Protein AF-A0A3D2C1R0-F1 (afdb_monomer_lite)

Structure (mmCIF, N/CA/C/O backbone):
data_AF-A0A3D2C1R0-F1
#
_entry.id   AF-A0A3D2C1R0-F1
#
loop_
_atom_site.group_PDB
_atom_site.id
_atom_site.type_symbol
_atom_site.label_atom_id
_atom_site.label_alt_id
_atom_site.label_comp_id
_atom_site.label_asym_id
_atom_site.label_entity_id
_atom_site.label_seq_id
_atom_site.pdbx_PDB_ins_code
_atom_site.Cartn_x
_atom_site.Cartn_y
_atom_site.Cartn_z
_atom_site.occupancy
_atom_site.B_iso_or_equiv
_atom_site.auth_seq_id
_atom_site.auth_comp_id
_atom_site.auth_asym_id
_atom_site.auth_atom_id
_atom_site.pdbx_PDB_model_num
ATOM 1 N N . MET A 1 1 ? -8.864 -5.349 17.815 1.00 57.97 1 MET A N 1
ATOM 2 C CA . MET A 1 1 ? -7.543 -4.683 17.839 1.00 57.97 1 MET A CA 1
ATOM 3 C C . MET A 1 1 ? 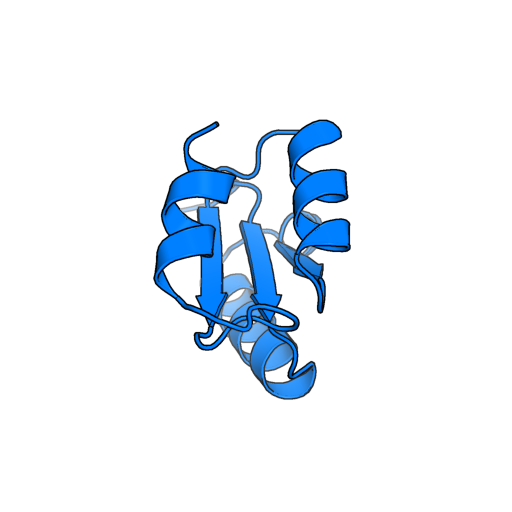-7.619 -3.537 16.852 1.00 57.97 1 MET A C 1
ATOM 5 O O . MET A 1 1 ? -8.065 -3.785 15.744 1.00 57.97 1 MET A O 1
ATOM 9 N N . HIS A 1 2 ? -7.276 -2.313 17.254 1.00 59.22 2 HIS A N 1
ATOM 10 C CA . HIS A 1 2 ? -7.170 -1.183 16.327 1.00 59.22 2 HIS A CA 1
ATOM 11 C C . HIS A 1 2 ? -5.729 -1.110 15.820 1.00 59.22 2 HIS A C 1
ATOM 13 O O . HIS A 1 2 ? -4.798 -1.043 16.626 1.00 59.22 2 HIS A O 1
ATOM 19 N N . PHE A 1 3 ? -5.547 -1.202 14.502 1.00 69.31 3 PHE A N 1
ATOM 20 C CA . PHE A 1 3 ? -4.240 -1.084 13.863 1.00 69.31 3 PHE A CA 1
ATOM 21 C C . PHE A 1 3 ? -4.096 0.326 13.288 1.00 69.31 3 PHE A C 1
ATOM 23 O O . PHE A 1 3 ? -4.613 0.644 12.220 1.00 69.31 3 PHE A O 1
ATOM 30 N N . ASP A 1 4 ? -3.369 1.175 14.013 1.00 74.19 4 ASP A N 1
ATOM 31 C CA . ASP A 1 4 ? -3.263 2.605 13.697 1.00 74.19 4 ASP A CA 1
ATOM 32 C C . ASP A 1 4 ? -1.932 2.956 13.021 1.00 74.19 4 ASP A C 1
ATOM 34 O O . ASP A 1 4 ? -1.506 4.110 12.996 1.00 74.19 4 ASP A O 1
ATOM 38 N N . TRP A 1 5 ? -1.193 1.977 12.516 1.00 84.88 5 TRP A N 1
ATOM 39 C CA . TRP A 1 5 ? 0.099 2.244 11.896 1.00 84.88 5 TRP A CA 1
ATOM 40 C C . TRP A 1 5 ? -0.084 2.832 10.486 1.00 84.88 5 TRP A C 1
ATOM 42 O O . TRP A 1 5 ? -0.882 2.311 9.713 1.00 84.88 5 TRP A O 1
ATOM 52 N N . PRO A 1 6 ? 0.630 3.915 10.108 1.00 89.69 6 PRO A N 1
ATOM 53 C CA . PRO A 1 6 ? 0.571 4.414 8.740 1.00 89.69 6 PRO A CA 1
ATOM 54 C C . PRO A 1 6 ? 1.143 3.385 7.764 1.00 89.69 6 PRO A C 1
ATOM 56 O O . PRO A 1 6 ? 2.259 2.893 7.972 1.00 89.69 6 PRO A O 1
ATOM 59 N N . VAL A 1 7 ? 0.385 3.106 6.705 1.00 92.69 7 VAL A N 1
ATOM 60 C CA . VAL A 1 7 ? 0.735 2.166 5.637 1.00 92.69 7 VAL A CA 1
ATOM 61 C C . VAL A 1 7 ? 0.995 2.943 4.358 1.00 92.69 7 VAL A C 1
ATOM 63 O O . VAL A 1 7 ? 0.190 3.790 3.972 1.00 92.69 7 VAL A O 1
ATOM 66 N N . LEU A 1 8 ? 2.091 2.629 3.676 1.00 93.56 8 LEU A N 1
ATOM 67 C CA . LEU A 1 8 ? 2.364 3.107 2.325 1.00 93.56 8 LEU A CA 1
ATOM 68 C C . LEU A 1 8 ? 2.364 1.924 1.352 1.00 93.56 8 LEU A C 1
ATOM 70 O O . LEU A 1 8 ? 3.162 1.003 1.500 1.00 93.56 8 LEU A O 1
ATOM 74 N N . ILE A 1 9 ? 1.486 1.964 0.353 1.00 93.25 9 ILE A N 1
ATOM 75 C CA . ILE A 1 9 ? 1.418 0.998 -0.746 1.00 93.25 9 ILE A CA 1
ATOM 76 C C . ILE A 1 9 ? 2.189 1.568 -1.940 1.00 93.25 9 ILE A C 1
ATOM 78 O O . ILE A 1 9 ? 1.884 2.663 -2.411 1.00 93.25 9 ILE A O 1
ATOM 82 N N . ILE A 1 10 ? 3.169 0.824 -2.444 1.00 90.81 10 ILE A N 1
ATOM 83 C CA . ILE A 1 10 ? 3.965 1.164 -3.625 1.00 90.81 10 ILE A CA 1
ATOM 84 C C . ILE A 1 10 ? 3.638 0.140 -4.711 1.00 90.81 10 ILE A C 1
ATOM 86 O O . ILE A 1 10 ? 4.107 -1.001 -4.667 1.00 90.81 10 ILE A O 1
ATOM 90 N N . ASN A 1 11 ? 2.795 0.535 -5.663 1.00 89.94 11 ASN A N 1
ATOM 91 C CA . ASN A 1 11 ? 2.355 -0.337 -6.749 1.00 89.94 11 ASN A CA 1
ATOM 92 C C . ASN A 1 11 ? 2.011 0.489 -7.994 1.00 89.94 11 ASN A C 1
ATOM 94 O O . ASN A 1 11 ? 1.285 1.475 -7.887 1.00 89.94 11 ASN A O 1
ATOM 98 N N . GLY A 1 12 ? 2.535 0.090 -9.157 1.00 87.06 12 GLY A N 1
ATOM 99 C CA . GLY A 1 12 ? 2.230 0.734 -10.437 1.00 87.06 12 GLY A CA 1
ATOM 100 C C . GLY A 1 12 ? 0.792 0.496 -10.905 1.00 87.06 12 GLY A C 1
ATOM 101 O O . GLY A 1 12 ? 0.243 1.327 -11.624 1.00 87.06 12 GLY A O 1
ATOM 102 N N . ASP A 1 13 ? 0.173 -0.598 -10.458 1.00 90.00 13 ASP A N 1
ATOM 103 C CA . ASP A 1 13 ? -1.232 -0.911 -10.698 1.00 90.00 13 ASP A CA 1
ATOM 104 C C . ASP A 1 13 ? -2.108 -0.311 -9.586 1.00 90.00 13 ASP A C 1
ATOM 106 O O . ASP A 1 13 ? -1.973 -0.639 -8.400 1.00 90.00 13 ASP A O 1
ATOM 110 N N . ARG A 1 14 ? -3.007 0.595 -9.982 1.00 91.25 14 ARG A N 1
ATOM 111 C CA . ARG A 1 14 ? -3.930 1.275 -9.071 1.00 91.25 14 ARG A CA 1
ATOM 112 C C . ARG A 1 14 ? -5.019 0.343 -8.547 1.00 91.25 14 ARG A C 1
ATOM 114 O O . ARG A 1 14 ? -5.341 0.429 -7.366 1.00 91.25 14 ARG A O 1
ATOM 121 N N . ASP A 1 15 ? -5.547 -0.549 -9.377 1.00 92.75 15 ASP A N 1
ATOM 122 C CA . ASP A 1 15 ? -6.649 -1.430 -8.985 1.00 92.75 15 ASP A CA 1
ATOM 123 C C . ASP A 1 15 ? -6.158 -2.456 -7.958 1.00 92.75 15 ASP A C 1
ATOM 125 O O . ASP A 1 15 ? -6.800 -2.693 -6.931 1.00 92.75 15 ASP A O 1
ATOM 129 N N . ALA A 1 16 ? -4.951 -2.988 -8.168 1.00 91.12 16 ALA A N 1
ATOM 130 C CA . ALA A 1 16 ? -4.287 -3.849 -7.193 1.00 91.12 16 ALA A CA 1
ATOM 131 C C . ALA A 1 16 ? -4.002 -3.115 -5.867 1.00 91.12 16 ALA A C 1
ATOM 133 O O . ALA A 1 16 ? -4.168 -3.686 -4.785 1.00 91.12 16 ALA A O 1
ATOM 134 N N . ALA A 1 17 ? -3.597 -1.842 -5.919 1.00 92.81 17 ALA A N 1
ATOM 135 C CA . ALA A 1 17 ? -3.397 -1.037 -4.717 1.00 92.81 17 ALA A CA 1
ATOM 136 C C . ALA A 1 17 ? -4.704 -0.757 -3.962 1.00 92.81 17 ALA A C 1
ATOM 138 O O . ALA A 1 17 ? -4.728 -0.842 -2.731 1.00 92.81 17 ALA A O 1
ATOM 139 N N . ASP A 1 18 ? -5.783 -0.457 -4.683 1.00 94.88 18 ASP A N 1
ATOM 140 C CA . ASP A 1 18 ? -7.105 -0.220 -4.108 1.00 94.88 18 ASP A CA 1
ATOM 141 C C . ASP A 1 18 ? -7.672 -1.503 -3.475 1.00 94.88 18 ASP A C 1
ATOM 143 O O . ASP A 1 18 ? -8.244 -1.442 -2.384 1.00 94.88 18 ASP A O 1
ATOM 147 N N . PHE A 1 19 ? -7.413 -2.677 -4.062 1.00 94.75 19 PHE A N 1
ATOM 148 C CA . PHE A 1 19 ? -7.738 -3.973 -3.455 1.00 94.75 19 PHE A CA 1
ATOM 149 C C . PHE A 1 19 ? -7.008 -4.205 -2.119 1.00 94.75 19 PHE A C 1
ATOM 151 O O . PHE A 1 19 ? -7.626 -4.588 -1.119 1.00 94.75 19 PHE A O 1
ATOM 158 N N . VAL A 1 20 ? -5.697 -3.940 -2.063 1.00 94.06 20 VAL A N 1
ATOM 159 C CA . VAL A 1 20 ? -4.913 -4.048 -0.818 1.00 94.06 20 VAL A CA 1
ATOM 160 C C . VAL A 1 20 ? -5.420 -3.055 0.226 1.00 94.06 20 VAL A C 1
ATOM 162 O O . VAL A 1 20 ? -5.613 -3.417 1.387 1.00 94.06 20 VAL A O 1
ATOM 165 N N . ARG A 1 21 ? -5.677 -1.807 -0.182 1.00 94.69 21 ARG A N 1
ATOM 166 C CA . ARG A 1 21 ? -6.245 -0.769 0.685 1.00 94.69 21 ARG A CA 1
ATOM 167 C C . ARG A 1 21 ? -7.582 -1.217 1.270 1.00 94.69 21 ARG A C 1
ATOM 169 O O . ARG A 1 21 ? -7.766 -1.099 2.477 1.00 94.69 21 ARG A O 1
ATOM 176 N N . PHE A 1 22 ? -8.488 -1.732 0.440 1.00 95.38 22 PHE A N 1
ATOM 177 C CA . PHE A 1 22 ? -9.783 -2.249 0.878 1.00 95.38 22 PHE A CA 1
ATOM 178 C C . PHE A 1 22 ? -9.614 -3.362 1.916 1.00 95.38 22 PHE A C 1
ATOM 180 O O . PHE A 1 22 ? -10.202 -3.283 2.990 1.00 95.38 22 PHE A O 1
ATOM 187 N N . SER A 1 23 ? -8.737 -4.329 1.641 1.00 94.44 23 SER A N 1
ATOM 188 C CA . SER A 1 23 ? -8.474 -5.462 2.537 1.00 94.44 23 SER A CA 1
ATOM 189 C C . SER A 1 23 ? -7.912 -5.026 3.898 1.00 94.44 23 SER A C 1
ATOM 191 O O . SER A 1 23 ? -8.288 -5.569 4.933 1.00 94.44 23 SER A O 1
ATOM 193 N N . LEU A 1 24 ? -7.034 -4.016 3.927 1.00 92.50 24 LEU A N 1
ATOM 194 C CA . LEU A 1 24 ? -6.516 -3.445 5.177 1.00 92.50 24 LEU A CA 1
ATOM 195 C C . LEU A 1 24 ? -7.618 -2.739 5.975 1.00 92.50 24 LEU A C 1
ATOM 197 O O . LEU A 1 24 ? -7.709 -2.905 7.189 1.00 92.50 24 LEU A O 1
ATOM 201 N N . VAL A 1 25 ? -8.460 -1.956 5.302 1.00 92.62 25 VAL A N 1
ATOM 202 C CA . VAL A 1 25 ? -9.563 -1.238 5.955 1.00 92.62 25 VAL A CA 1
ATOM 203 C C . VAL A 1 25 ? -10.596 -2.212 6.519 1.00 92.62 25 VAL A C 1
ATOM 205 O O . VAL A 1 25 ? -11.024 -2.035 7.658 1.00 92.62 25 VAL A O 1
ATOM 208 N N . ASP A 1 26 ? -10.937 -3.265 5.775 1.00 94.19 26 ASP A N 1
ATOM 209 C CA . ASP A 1 26 ? -11.816 -4.346 6.237 1.00 94.19 26 ASP A CA 1
ATOM 210 C C . ASP A 1 26 ? -11.241 -5.060 7.477 1.00 94.19 26 ASP A C 1
ATOM 212 O O . ASP A 1 26 ? -11.955 -5.336 8.439 1.00 94.19 26 ASP A O 1
ATOM 216 N N . ALA A 1 27 ? -9.915 -5.230 7.534 1.00 91.12 27 ALA A N 1
ATOM 217 C CA . ALA A 1 27 ? -9.203 -5.762 8.699 1.00 91.12 27 ALA A CA 1
ATOM 218 C C . ALA A 1 27 ? -9.101 -4.785 9.897 1.00 91.12 27 ALA A C 1
ATOM 220 O O . ALA A 1 27 ? -8.449 -5.101 10.897 1.00 91.12 27 ALA A O 1
ATOM 221 N N . GLY A 1 28 ? -9.720 -3.601 9.821 1.00 90.94 28 GLY A N 1
ATOM 222 C CA . GLY A 1 28 ? -9.791 -2.625 10.913 1.00 90.94 28 GLY A CA 1
ATOM 223 C C . GLY A 1 28 ? -8.665 -1.587 10.943 1.00 90.94 28 GLY A C 1
ATOM 224 O O . GLY A 1 28 ? -8.456 -0.951 11.980 1.00 90.94 28 GLY A O 1
ATOM 225 N N . TRP A 1 29 ? -7.932 -1.402 9.841 1.00 91.50 29 TRP A N 1
ATOM 226 C CA . TRP A 1 29 ? -6.954 -0.317 9.711 1.00 91.50 29 TRP A CA 1
ATOM 227 C C . TRP A 1 29 ? -7.632 1.019 9.386 1.00 91.50 29 TRP A C 1
ATOM 229 O O . TRP A 1 29 ? -8.610 1.080 8.640 1.00 91.50 29 TRP A O 1
ATOM 239 N N . ASP A 1 30 ? -7.075 2.124 9.886 1.00 91.00 30 ASP A N 1
ATOM 240 C CA . ASP A 1 30 ? -7.569 3.465 9.550 1.00 91.00 30 ASP A CA 1
ATOM 241 C C . ASP A 1 30 ? -7.286 3.814 8.076 1.00 91.00 30 ASP A C 1
ATOM 243 O O . ASP A 1 30 ? -6.148 4.080 7.677 1.00 91.00 30 ASP A O 1
ATOM 247 N N . ALA A 1 31 ? -8.350 3.899 7.271 1.00 89.44 31 ALA A N 1
ATOM 248 C CA . ALA A 1 31 ? -8.299 4.256 5.854 1.00 89.44 31 ALA A CA 1
ATOM 249 C C . ALA A 1 31 ? -7.569 5.582 5.572 1.00 89.44 31 ALA A C 1
ATOM 251 O O . ALA A 1 31 ? -6.978 5.752 4.503 1.00 89.44 31 ALA A O 1
ATOM 252 N N . ARG A 1 32 ? -7.588 6.540 6.508 1.00 90.25 32 ARG A N 1
ATOM 253 C CA . ARG A 1 32 ? -6.908 7.841 6.357 1.00 90.25 32 ARG A CA 1
ATOM 254 C C . ARG A 1 32 ? -5.388 7.706 6.409 1.00 90.25 32 ARG A C 1
ATOM 256 O O . ARG A 1 32 ? -4.675 8.591 5.940 1.00 90.25 32 ARG A O 1
ATOM 263 N N . ARG A 1 33 ? -4.896 6.604 6.979 1.00 90.12 33 ARG A N 1
ATOM 264 C CA . ARG A 1 33 ? -3.474 6.321 7.204 1.00 90.12 33 ARG A CA 1
ATOM 265 C C . ARG A 1 33 ? -2.902 5.307 6.220 1.00 90.12 33 ARG A C 1
ATOM 267 O O . ARG A 1 33 ? -1.699 5.068 6.256 1.00 90.12 33 ARG A O 1
ATOM 274 N N . VAL A 1 34 ? -3.731 4.758 5.332 1.00 92.56 34 VAL A N 1
ATOM 275 C CA . VAL A 1 34 ? -3.294 3.968 4.179 1.00 92.56 34 VAL A CA 1
ATOM 276 C C . VAL A 1 34 ? -3.106 4.917 2.997 1.00 92.56 34 VAL A C 1
ATOM 278 O O . VAL A 1 34 ? -4.066 5.513 2.508 1.00 92.56 34 VAL A O 1
ATOM 281 N N . GLN A 1 35 ? -1.869 5.097 2.548 1.00 92.56 35 GLN A N 1
ATOM 282 C CA . GLN A 1 35 ? -1.513 5.921 1.392 1.00 92.56 35 GLN A CA 1
ATOM 283 C C . GLN A 1 35 ? -0.983 5.046 0.258 1.00 92.56 35 GLN A C 1
ATOM 285 O O . GLN A 1 35 ? -0.494 3.945 0.496 1.00 92.56 35 GLN A O 1
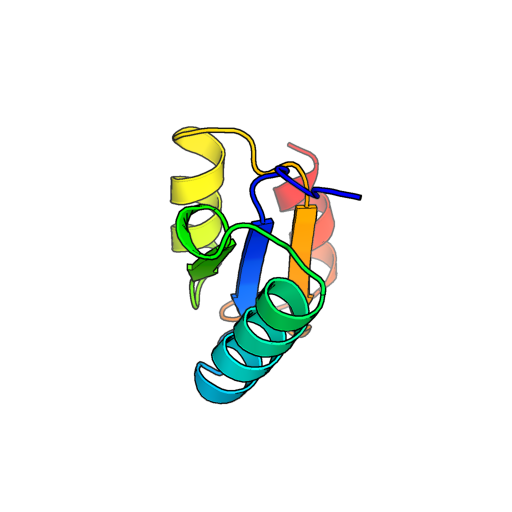ATOM 290 N N . TRP A 1 36 ? -1.082 5.536 -0.975 1.00 93.50 36 TRP A N 1
ATOM 291 C CA . TRP A 1 36 ? -0.610 4.835 -2.164 1.00 93.50 36 TRP A CA 1
ATOM 292 C C . TRP A 1 36 ? 0.226 5.755 -3.043 1.00 93.50 36 TRP A C 1
ATOM 294 O O . TRP A 1 36 ? -0.025 6.959 -3.128 1.00 93.50 36 TRP A O 1
ATOM 304 N N . THR A 1 37 ? 1.199 5.162 -3.723 1.00 91.81 37 THR A N 1
ATOM 305 C CA . THR A 1 37 ? 1.957 5.801 -4.784 1.00 91.81 37 THR A CA 1
ATOM 306 C C . THR A 1 37 ? 2.331 4.797 -5.869 1.00 91.81 37 THR A C 1
ATOM 308 O O . THR A 1 37 ? 2.624 3.633 -5.594 1.00 91.81 37 THR A O 1
ATOM 311 N N . SER A 1 38 ? 2.352 5.273 -7.111 1.00 90.31 38 SER A N 1
ATOM 312 C CA . SER A 1 38 ? 2.717 4.484 -8.283 1.00 90.31 38 SER A CA 1
ATOM 313 C C . SER A 1 38 ? 4.186 4.595 -8.665 1.00 90.31 38 SER A C 1
ATOM 315 O O . SER A 1 38 ? 4.535 4.154 -9.748 1.00 90.31 38 SER A O 1
ATOM 317 N N . SER A 1 39 ? 5.042 5.233 -7.859 1.00 85.75 39 SER A N 1
ATOM 318 C CA . SER A 1 39 ? 6.456 5.415 -8.203 1.00 85.75 39 SER A CA 1
ATOM 319 C C . SER A 1 39 ? 7.361 5.442 -6.980 1.00 85.75 39 SER A C 1
ATOM 321 O O . SER A 1 39 ? 6.969 5.839 -5.877 1.00 85.75 39 SER A O 1
ATOM 323 N N . LEU A 1 40 ? 8.628 5.093 -7.195 1.00 83.19 40 LEU A N 1
ATOM 324 C CA . LEU A 1 40 ? 9.669 5.216 -6.174 1.00 83.19 40 LEU A CA 1
ATOM 325 C C . LEU A 1 40 ? 9.903 6.669 -5.738 1.00 83.19 40 LEU A C 1
ATOM 327 O O . LEU A 1 40 ? 10.174 6.938 -4.566 1.00 83.19 40 LEU A O 1
ATOM 331 N N . ALA A 1 41 ? 9.779 7.622 -6.665 1.00 84.88 41 ALA A N 1
ATOM 332 C CA . ALA A 1 41 ? 9.906 9.045 -6.358 1.00 84.88 41 ALA A CA 1
ATOM 333 C C . ALA A 1 41 ? 8.791 9.518 -5.411 1.00 84.88 41 ALA A C 1
ATOM 335 O O . ALA A 1 41 ? 9.061 10.226 -4.436 1.00 84.88 41 ALA A O 1
ATOM 336 N N . GLY A 1 42 ? 7.552 9.082 -5.656 1.00 86.75 42 GLY A N 1
ATOM 337 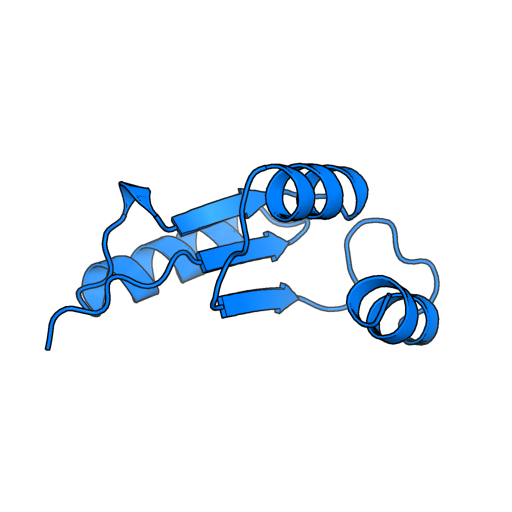C CA . GLY A 1 42 ? 6.435 9.341 -4.757 1.00 86.75 42 GLY A CA 1
ATOM 338 C C . GLY A 1 42 ? 6.652 8.685 -3.395 1.00 86.75 42 GLY A C 1
ATOM 339 O O . GLY A 1 42 ? 6.533 9.363 -2.374 1.00 86.75 42 GLY A O 1
ATOM 340 N N . ALA A 1 43 ? 7.093 7.423 -3.366 1.00 85.69 43 ALA A N 1
ATOM 341 C CA . ALA A 1 43 ? 7.397 6.711 -2.125 1.00 85.69 43 ALA A CA 1
ATOM 342 C C . ALA A 1 43 ? 8.429 7.447 -1.261 1.00 85.69 43 ALA A C 1
ATOM 344 O O . ALA A 1 43 ? 8.195 7.678 -0.074 1.00 85.69 43 ALA A O 1
ATOM 345 N N . ARG A 1 44 ? 9.523 7.923 -1.869 1.00 85.19 44 ARG A N 1
ATOM 346 C CA . ARG A 1 44 ? 10.523 8.771 -1.200 1.00 85.19 44 ARG A CA 1
ATOM 347 C C . ARG A 1 44 ? 9.924 10.067 -0.653 1.00 85.19 44 ARG A C 1
ATOM 349 O O . ARG A 1 44 ? 10.291 10.491 0.440 1.00 85.19 44 ARG A O 1
ATOM 356 N N . SER A 1 45 ? 9.002 10.698 -1.381 1.00 86.12 45 SER A N 1
ATOM 357 C CA . SER A 1 45 ? 8.306 11.900 -0.903 1.00 86.12 45 SER A CA 1
ATOM 358 C C . SER A 1 45 ? 7.467 11.615 0.346 1.00 86.12 45 SER A C 1
ATOM 360 O O . SER A 1 45 ? 7.513 12.394 1.298 1.00 86.12 45 SER A O 1
ATOM 362 N N . HIS A 1 46 ? 6.757 10.482 0.379 1.00 83.75 46 HIS A N 1
ATOM 363 C CA . HIS A 1 46 ? 5.990 10.050 1.550 1.00 83.75 46 HIS A CA 1
ATOM 364 C C . HIS A 1 46 ? 6.900 9.755 2.749 1.00 83.75 46 HIS A C 1
ATOM 366 O O . HIS A 1 46 ? 6.661 10.302 3.823 1.00 83.75 46 HIS A O 1
ATOM 372 N N . LEU A 1 47 ? 7.981 8.991 2.546 1.00 80.81 47 LEU A N 1
ATOM 373 C CA . LEU A 1 47 ? 8.959 8.645 3.589 1.00 80.81 47 LEU A CA 1
ATOM 374 C C . LEU A 1 47 ? 9.608 9.883 4.233 1.00 80.81 47 LEU A C 1
ATOM 376 O O . LEU A 1 47 ? 9.828 9.915 5.441 1.00 80.81 47 LEU A O 1
ATOM 380 N N . ARG A 1 48 ? 9.880 10.935 3.446 1.00 81.25 48 ARG A N 1
ATOM 381 C CA . ARG A 1 48 ? 10.444 12.200 3.955 1.00 81.25 48 ARG A CA 1
ATOM 382 C C . ARG A 1 48 ? 9.456 13.028 4.779 1.00 81.25 48 ARG A C 1
ATOM 384 O O . ARG A 1 48 ? 9.885 13.793 5.636 1.00 81.25 48 ARG A O 1
ATOM 391 N N . ARG A 1 49 ? 8.151 12.928 4.500 1.00 77.88 49 ARG A N 1
ATOM 392 C CA . ARG A 1 49 ? 7.096 13.702 5.190 1.00 77.88 49 ARG A CA 1
ATOM 393 C C . ARG A 1 49 ? 6.631 13.052 6.495 1.00 77.88 49 ARG A C 1
ATOM 395 O O . ARG A 1 49 ? 5.945 13.696 7.283 1.00 77.88 49 ARG A O 1
ATOM 402 N N . GLY A 1 50 ? 6.999 11.798 6.722 1.00 75.06 50 GLY A N 1
ATOM 403 C CA . GLY A 1 50 ? 6.724 11.040 7.935 1.00 75.06 50 GLY A CA 1
ATOM 404 C C . GLY A 1 50 ? 7.066 9.570 7.719 1.00 75.06 50 GLY A C 1
ATOM 405 O O . GLY A 1 50 ? 7.111 9.107 6.585 1.00 75.06 50 GLY A O 1
ATOM 406 N N . THR A 1 51 ? 7.318 8.824 8.793 1.00 69.44 51 THR A N 1
ATOM 407 C CA . THR A 1 51 ? 7.752 7.424 8.693 1.00 69.44 51 THR A CA 1
ATOM 408 C C . THR A 1 51 ? 6.529 6.493 8.619 1.00 69.44 51 THR A C 1
ATOM 410 O O . THR A 1 51 ? 5.918 6.233 9.664 1.00 69.44 51 THR A O 1
ATOM 413 N N . PRO A 1 52 ? 6.115 5.983 7.436 1.00 73.88 52 PRO A N 1
ATOM 414 C CA . PRO A 1 52 ? 5.233 4.825 7.381 1.00 73.88 52 PRO A CA 1
ATOM 415 C C . PRO A 1 52 ? 5.857 3.693 8.195 1.00 73.88 52 PRO A C 1
ATOM 417 O O . PRO A 1 52 ? 7.065 3.469 8.162 1.00 73.88 52 PRO A O 1
ATOM 420 N N . ARG A 1 53 ? 5.027 3.006 8.976 1.00 79.81 53 ARG A N 1
ATOM 421 C CA . ARG A 1 53 ? 5.459 1.875 9.811 1.00 79.81 53 ARG A CA 1
ATOM 422 C C . ARG A 1 53 ? 5.383 0.561 9.037 1.00 79.81 53 ARG A C 1
ATOM 424 O O . ARG A 1 53 ? 6.080 -0.383 9.385 1.00 79.81 53 ARG A O 1
ATOM 431 N N . VAL A 1 54 ? 4.545 0.522 8.001 1.00 82.00 54 VAL A N 1
ATOM 432 C CA . VAL A 1 54 ? 4.359 -0.623 7.110 1.00 82.00 54 VAL A CA 1
ATOM 433 C C . VAL A 1 54 ? 4.467 -0.147 5.667 1.00 82.00 54 VAL A C 1
ATOM 435 O O . VAL A 1 54 ? 3.831 0.836 5.282 1.00 82.00 54 VAL A O 1
ATOM 438 N N . ILE A 1 55 ? 5.269 -0.850 4.872 1.00 84.69 55 ILE A N 1
ATOM 439 C CA . ILE A 1 55 ? 5.425 -0.601 3.440 1.00 84.69 55 ILE A CA 1
ATOM 440 C C . ILE A 1 55 ? 4.988 -1.867 2.707 1.00 84.69 55 ILE A C 1
ATOM 442 O O . ILE A 1 55 ? 5.539 -2.940 2.945 1.00 84.69 55 ILE A O 1
ATOM 446 N N . VAL A 1 56 ? 3.991 -1.740 1.834 1.00 83.75 56 VAL A N 1
ATOM 447 C CA . VAL A 1 56 ? 3.539 -2.821 0.953 1.00 83.75 56 VAL A CA 1
ATOM 448 C C . VAL A 1 56 ? 4.071 -2.537 -0.439 1.00 83.75 56 VAL A C 1
ATOM 450 O O . VAL A 1 56 ? 3.788 -1.483 -1.002 1.00 83.75 56 VAL 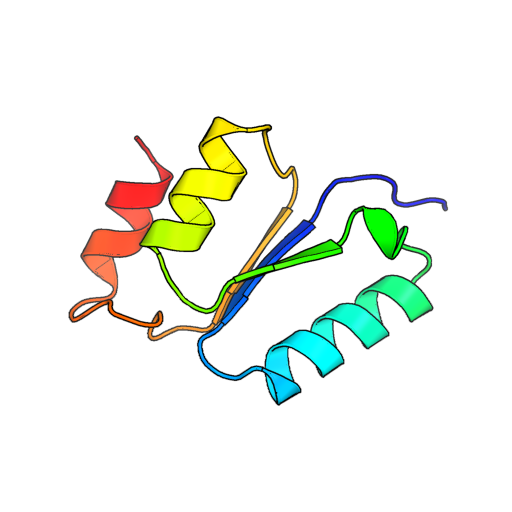A O 1
ATOM 453 N N . VAL A 1 57 ? 4.846 -3.463 -0.991 1.00 83.12 57 VAL A N 1
ATOM 454 C CA . VAL A 1 57 ? 5.510 -3.293 -2.285 1.00 83.12 57 VAL A CA 1
ATOM 455 C C . VAL A 1 57 ? 5.163 -4.454 -3.198 1.00 83.12 57 VAL A C 1
ATOM 457 O O . VAL A 1 57 ? 5.234 -5.604 -2.774 1.00 83.12 57 VAL A O 1
ATOM 460 N N . THR A 1 58 ? 4.824 -4.156 -4.453 1.00 76.06 58 THR A N 1
ATOM 461 C CA . THR A 1 58 ? 4.680 -5.178 -5.500 1.00 76.06 58 THR A CA 1
ATOM 462 C C . THR A 1 58 ? 5.881 -5.119 -6.449 1.00 76.06 58 THR A C 1
ATOM 464 O O . THR A 1 58 ? 6.081 -4.080 -7.081 1.00 76.06 58 THR A O 1
ATOM 467 N N . PRO A 1 59 ? 6.710 -6.177 -6.529 1.00 70.31 59 PRO A N 1
ATOM 468 C CA . PRO A 1 59 ? 7.771 -6.285 -7.524 1.00 70.31 59 PRO A CA 1
ATOM 469 C C . PRO A 1 59 ? 7.241 -6.796 -8.889 1.00 70.31 59 PRO A C 1
ATOM 471 O O . PRO A 1 59 ? 6.277 -7.563 -8.912 1.00 70.31 59 PRO A O 1
ATOM 474 N N . PRO A 1 60 ? 7.872 -6.416 -10.019 1.00 69.81 60 PRO A N 1
ATOM 475 C CA . PRO A 1 60 ? 8.912 -5.401 -10.105 1.00 69.81 60 PRO A CA 1
ATOM 476 C C . PRO A 1 60 ? 8.308 -4.032 -9.803 1.00 69.81 60 PRO A C 1
ATOM 478 O O . PRO A 1 60 ? 7.175 -3.722 -10.168 1.00 69.81 60 PRO A O 1
ATOM 481 N N . LEU A 1 61 ? 9.069 -3.212 -9.095 1.00 64.81 61 LEU A N 1
ATOM 482 C CA . LEU A 1 61 ? 8.592 -1.889 -8.744 1.00 64.81 61 LEU A CA 1
ATOM 483 C C . LEU A 1 61 ? 8.337 -1.036 -9.982 1.00 64.81 61 LEU A C 1
ATOM 485 O O . LEU A 1 61 ? 9.111 -1.118 -10.943 1.00 64.81 61 LEU A O 1
ATOM 489 N N . PRO A 1 62 ? 7.351 -0.129 -9.918 1.00 61.34 62 PRO A N 1
ATOM 490 C CA . PRO A 1 62 ? 7.241 0.912 -10.916 1.00 61.34 62 PRO A CA 1
ATOM 491 C C . PRO A 1 62 ? 8.558 1.695 -10.965 1.00 61.34 62 PRO A C 1
ATOM 493 O O . PRO A 1 62 ? 9.069 2.165 -9.946 1.00 61.34 62 PRO A O 1
ATOM 496 N N . ASP A 1 63 ? 9.121 1.768 -12.166 1.00 66.94 63 ASP A N 1
ATOM 497 C CA . ASP A 1 63 ? 10.379 2.434 -12.517 1.00 66.94 63 ASP A CA 1
ATOM 498 C C . ASP A 1 63 ? 11.686 1.718 -12.115 1.00 66.94 63 ASP A C 1
ATOM 500 O O . ASP A 1 63 ? 12.768 2.170 -12.506 1.00 66.94 63 ASP A O 1
ATOM 504 N N . ALA A 1 64 ? 11.646 0.583 -11.404 1.00 58.81 64 ALA A N 1
ATOM 505 C CA . ALA A 1 64 ? 12.862 -0.171 -11.100 1.00 58.81 64 ALA A CA 1
ATOM 506 C C . ALA A 1 64 ? 13.260 -1.058 -12.284 1.00 58.81 64 ALA A C 1
ATOM 508 O O . ALA A 1 64 ? 12.628 -2.067 -12.580 1.00 58.81 64 ALA A O 1
ATOM 509 N N . ARG A 1 65 ? 14.374 -0.713 -12.937 1.00 56.88 65 ARG A N 1
ATOM 510 C CA . ARG A 1 65 ? 14.985 -1.572 -13.966 1.00 56.88 65 ARG A CA 1
ATOM 511 C C . ARG A 1 65 ? 15.638 -2.835 -13.381 1.00 56.88 65 ARG A C 1
ATOM 513 O O . ARG A 1 65 ? 16.017 -3.709 -14.151 1.00 56.88 65 ARG A O 1
ATOM 520 N N . ASN A 1 66 ? 15.827 -2.906 -12.056 1.00 56.41 66 ASN A N 1
ATOM 521 C CA . ASN A 1 66 ? 16.501 -4.011 -11.371 1.00 56.41 66 ASN A CA 1
ATOM 522 C C . ASN A 1 66 ? 16.081 -4.094 -9.885 1.00 56.41 66 ASN A C 1
ATOM 524 O O . ASN A 1 66 ? 16.102 -3.078 -9.189 1.00 56.41 66 ASN A O 1
ATOM 528 N N . GLU A 1 67 ? 15.722 -5.282 -9.392 1.00 55.19 67 GLU A N 1
ATOM 529 C CA . GLU A 1 67 ? 15.158 -5.505 -8.042 1.00 55.19 67 GLU A CA 1
ATOM 530 C C . GLU A 1 67 ? 16.158 -5.236 -6.902 1.00 55.19 67 GLU A C 1
ATOM 532 O O . GLU A 1 67 ? 15.763 -4.845 -5.805 1.00 55.19 67 GLU A O 1
ATOM 537 N N . VAL A 1 68 ? 17.462 -5.372 -7.166 1.00 58.78 68 VAL A N 1
ATOM 538 C CA . VAL A 1 68 ? 18.536 -5.169 -6.172 1.00 58.78 68 VAL A CA 1
ATOM 539 C C . VAL A 1 68 ? 18.631 -3.708 -5.715 1.00 58.78 68 VAL A C 1
ATOM 541 O O . VAL A 1 68 ? 18.773 -3.437 -4.527 1.00 58.78 68 VAL A O 1
ATOM 544 N N . ALA A 1 69 ? 18.449 -2.754 -6.634 1.00 58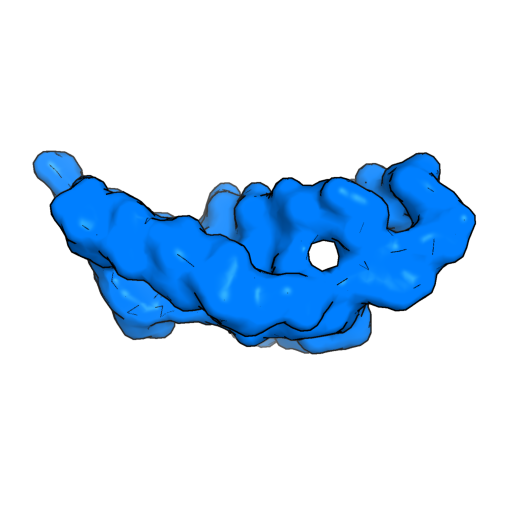.25 69 ALA A N 1
ATOM 545 C CA . ALA A 1 69 ? 18.559 -1.323 -6.336 1.00 58.25 69 ALA A CA 1
ATOM 546 C C . ALA A 1 69 ? 17.463 -0.811 -5.380 1.00 58.25 69 ALA A C 1
ATOM 548 O O . ALA A 1 69 ? 17.598 0.265 -4.798 1.00 58.25 69 ALA A O 1
ATOM 549 N N . LEU A 1 70 ? 16.371 -1.567 -5.213 1.00 56.06 70 LEU A N 1
ATOM 550 C CA . LEU A 1 70 ? 15.289 -1.230 -4.296 1.00 56.06 70 LEU A CA 1
ATOM 551 C C . LEU A 1 70 ? 15.703 -1.390 -2.838 1.00 56.06 70 LEU A C 1
ATOM 553 O O . LEU A 1 70 ? 15.519 -0.474 -2.040 1.00 56.06 70 LEU A O 1
ATOM 557 N N . PHE A 1 71 ? 16.171 -2.585 -2.478 1.00 59.34 71 PHE A N 1
ATOM 558 C CA . PHE A 1 71 ? 16.452 -2.891 -1.08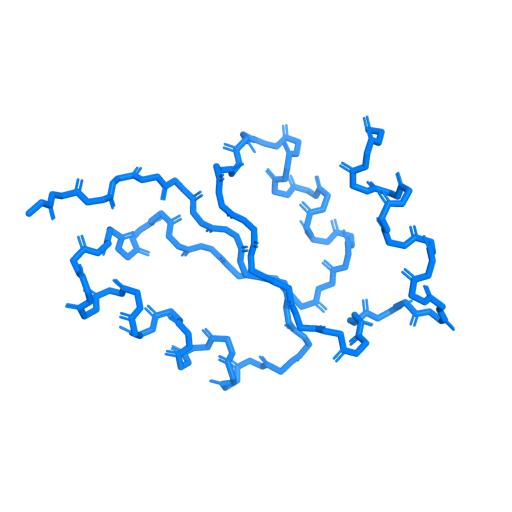0 1.00 59.34 71 PHE A CA 1
ATOM 559 C C . PHE A 1 71 ? 17.563 -1.987 -0.549 1.00 59.34 71 PHE A C 1
ATOM 561 O O . PHE A 1 71 ? 17.493 -1.570 0.603 1.00 59.34 71 PHE A O 1
ATOM 568 N N . ASP A 1 72 ? 18.493 -1.591 -1.419 1.00 63.59 72 ASP A N 1
ATOM 569 C CA . ASP A 1 72 ? 19.488 -0.565 -1.122 1.00 63.59 72 ASP A CA 1
ATOM 570 C C . ASP A 1 72 ? 18.838 0.821 -0.930 1.00 63.59 72 ASP A C 1
ATOM 572 O O . ASP A 1 72 ? 19.089 1.483 0.074 1.00 63.59 72 ASP A O 1
ATOM 576 N N . ALA A 1 73 ? 17.921 1.238 -1.813 1.00 58.03 73 ALA A N 1
ATOM 577 C CA . ALA A 1 73 ? 17.240 2.537 -1.723 1.00 58.03 73 ALA A CA 1
ATOM 578 C C . ALA A 1 73 ? 16.256 2.690 -0.545 1.00 58.03 73 ALA A C 1
ATOM 580 O O . ALA A 1 73 ? 15.894 3.821 -0.222 1.00 58.03 73 ALA A O 1
ATOM 581 N N . LEU A 1 74 ? 15.780 1.589 0.045 1.00 57.81 74 LEU A N 1
ATOM 582 C CA . LEU A 1 74 ? 14.963 1.588 1.269 1.00 57.81 74 LEU A CA 1
ATOM 583 C C . LEU A 1 74 ? 15.805 1.496 2.550 1.00 57.81 74 LEU A C 1
ATOM 585 O O . LEU A 1 74 ? 15.261 1.689 3.638 1.00 57.81 74 LEU A O 1
ATOM 589 N N . ARG A 1 75 ? 17.090 1.142 2.435 1.00 63.12 75 ARG A N 1
ATOM 590 C CA . ARG A 1 75 ? 18.001 0.943 3.569 1.00 63.12 75 ARG A CA 1
ATOM 591 C C . ARG A 1 75 ? 18.760 2.216 3.960 1.00 63.12 75 ARG A C 1
ATOM 593 O O . ARG A 1 75 ? 19.146 2.321 5.123 1.00 63.12 75 ARG A O 1
ATOM 600 N N . GLU A 1 76 ? 18.969 3.136 3.018 1.00 48.69 76 GLU A N 1
ATOM 601 C CA . GLU A 1 76 ? 19.471 4.508 3.249 1.00 48.69 76 GLU A CA 1
ATOM 602 C C . GLU A 1 76 ? 18.374 5.469 3.727 1.00 48.69 76 GLU A C 1
ATOM 604 O O . GLU A 1 76 ? 18.667 6.269 4.645 1.00 48.69 76 GLU A O 1
#

Radius of gyration: 12.41 Å; chains: 1; bounding box: 31×20×32 Å

pLDDT: mean 80.22, std 13.57, range [48.69, 95.38]

Secondary structure (DSSP, 8-state):
--B---EEEE-S-HHHHHHHHHHHHHTTB-GGGEEEESSHHHHHHHHHHS--SEEEE-SSPTT-S-THHHHHHHH-

Sequence (76 aa):
MHFDWPVLIINGDRDAADFVRFSLVDAGWDARRVQWTSSLAGARSHLRRGTPRVIVVTPPLPDARNEVALFDALRE

Foldseek 3Di:
DADEFQEEEFALDPVVLVVVLVVCVVVRYDSVRYYYDPAPVVVVVVCVVDNGPYYHYDPPTRPDPDPVVVVVVVVD